Protein AF-C6A2A9-F1 (afdb_monomer_lite)

Structure (mmCIF, N/CA/C/O backbone):
data_AF-C6A2A9-F1
#
_entry.id   AF-C6A2A9-F1
#
loop_
_atom_site.group_PDB
_atom_site.id
_atom_site.type_symbol
_atom_site.label_atom_id
_atom_site.label_alt_id
_atom_site.label_comp_id
_atom_site.label_asym_id
_atom_site.label_entity_id
_atom_site.label_seq_id
_atom_site.pdbx_PDB_ins_code
_atom_site.Cartn_x
_atom_site.Cartn_y
_atom_site.Cartn_z
_atom_site.occupancy
_atom_site.B_iso_or_equiv
_atom_site.auth_seq_id
_atom_site.auth_comp_id
_atom_site.auth_asym_id
_atom_site.auth_atom_id
_atom_site.pdbx_PDB_model_num
ATOM 1 N N . MET A 1 1 ? 8.763 -14.594 3.798 1.00 54.34 1 MET A N 1
ATOM 2 C CA . MET A 1 1 ? 8.409 -13.920 2.525 1.00 54.34 1 MET A CA 1
ATOM 3 C C . MET A 1 1 ? 7.145 -13.085 2.710 1.00 54.34 1 MET A C 1
ATOM 5 O O . MET A 1 1 ? 7.266 -11.875 2.829 1.00 54.34 1 MET A O 1
ATOM 9 N N . GLU A 1 2 ? 5.954 -13.684 2.834 1.00 50.91 2 GLU A N 1
ATOM 10 C CA . GLU A 1 2 ? 4.716 -12.939 3.158 1.00 50.91 2 GLU A CA 1
ATOM 11 C C . GLU A 1 2 ? 4.727 -12.370 4.591 1.00 50.91 2 GLU A C 1
ATOM 13 O O . GLU A 1 2 ? 4.282 -11.248 4.833 1.00 50.91 2 GLU A O 1
ATOM 18 N N . GLU A 1 3 ? 5.308 -13.110 5.541 1.00 55.72 3 GLU A N 1
ATOM 19 C CA . GLU A 1 3 ? 5.428 -12.699 6.949 1.00 55.72 3 GLU A CA 1
ATOM 20 C C . GLU A 1 3 ? 6.344 -11.484 7.173 1.00 55.72 3 GLU A C 1
ATOM 22 O O . GLU A 1 3 ? 6.141 -10.725 8.121 1.00 55.72 3 GLU A O 1
ATOM 27 N N . ASP A 1 4 ? 7.309 -11.251 6.282 1.00 56.28 4 ASP A N 1
ATOM 28 C CA . ASP A 1 4 ? 8.249 -10.129 6.382 1.00 56.28 4 ASP A CA 1
ATOM 29 C C . ASP A 1 4 ? 7.586 -8.809 5.973 1.00 56.28 4 ASP A C 1
ATOM 31 O O . ASP A 1 4 ? 7.751 -7.778 6.627 1.00 56.28 4 ASP A O 1
ATOM 35 N N . ILE A 1 5 ? 6.749 -8.853 4.933 1.00 55.97 5 ILE A N 1
ATOM 36 C CA . ILE A 1 5 ? 5.935 -7.713 4.493 1.00 55.97 5 ILE A CA 1
ATOM 37 C C . ILE A 1 5 ? 4.877 -7.393 5.556 1.00 55.97 5 ILE A C 1
ATOM 39 O O . ILE A 1 5 ? 4.641 -6.225 5.883 1.00 55.97 5 ILE A O 1
ATOM 43 N N . LEU A 1 6 ? 4.278 -8.428 6.147 1.00 51.16 6 LEU A N 1
ATOM 44 C CA . LEU A 1 6 ? 3.327 -8.284 7.242 1.00 51.16 6 LEU A CA 1
ATOM 45 C C . LEU A 1 6 ? 3.982 -7.746 8.517 1.00 51.16 6 LEU A C 1
ATOM 47 O O . LEU A 1 6 ? 3.369 -6.904 9.154 1.00 51.16 6 LEU A O 1
ATOM 51 N N . SER A 1 7 ? 5.214 -8.124 8.864 1.00 54.12 7 SER A N 1
ATOM 52 C CA . SER A 1 7 ? 5.904 -7.574 10.046 1.00 54.12 7 SER A CA 1
ATOM 53 C C . SER A 1 7 ? 6.272 -6.095 9.891 1.00 54.12 7 SER A C 1
ATOM 55 O O . SER A 1 7 ? 6.174 -5.339 10.856 1.00 54.12 7 SER A O 1
ATOM 57 N N . ILE A 1 8 ? 6.629 -5.647 8.681 1.00 52.91 8 ILE A N 1
ATOM 58 C CA . ILE A 1 8 ? 6.959 -4.234 8.416 1.00 52.91 8 ILE A CA 1
ATOM 59 C C . ILE A 1 8 ? 5.692 -3.360 8.373 1.00 52.91 8 ILE A C 1
ATOM 61 O O . ILE A 1 8 ? 5.714 -2.211 8.813 1.00 52.91 8 ILE A O 1
ATOM 65 N N . THR A 1 9 ? 4.572 -3.901 7.886 1.00 44.25 9 THR A N 1
ATOM 66 C CA . THR A 1 9 ? 3.286 -3.180 7.778 1.00 44.25 9 THR A CA 1
ATOM 67 C C . THR A 1 9 ? 2.364 -3.360 8.991 1.00 44.25 9 THR A C 1
ATOM 69 O O . THR A 1 9 ? 1.398 -2.614 9.140 1.00 44.25 9 THR A O 1
ATOM 72 N N . ALA A 1 10 ? 2.653 -4.314 9.886 1.00 49.56 10 ALA A N 1
ATOM 73 C CA . ALA A 1 10 ? 1.860 -4.581 11.090 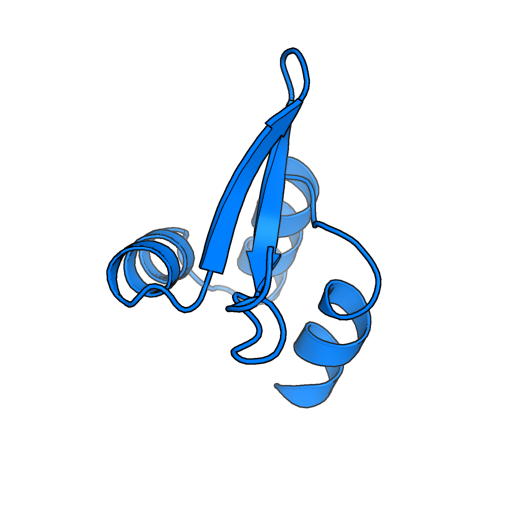1.00 49.56 10 ALA A CA 1
ATOM 74 C C . ALA A 1 10 ? 1.992 -3.493 12.161 1.00 49.56 10 ALA A C 1
ATOM 76 O O . ALA A 1 10 ? 1.118 -3.393 13.022 1.00 49.56 10 ALA A O 1
ATOM 77 N N . VAL A 1 11 ? 3.057 -2.687 12.123 1.00 49.97 11 VAL A N 1
ATOM 78 C CA . VAL A 1 11 ? 3.340 -1.712 13.187 1.00 49.97 11 VAL A CA 1
ATOM 79 C C . VAL A 1 11 ? 2.888 -0.301 12.811 1.00 49.97 11 VAL A C 1
ATOM 81 O O . VAL A 1 11 ? 2.393 0.418 13.676 1.00 49.97 11 VAL A O 1
ATOM 84 N N . CYS A 1 12 ? 2.982 0.087 11.534 1.00 57.03 12 CYS A N 1
ATOM 85 C CA . CYS A 1 12 ? 2.622 1.432 11.086 1.00 57.03 12 CYS A CA 1
ATOM 86 C C . CYS A 1 12 ? 1.978 1.447 9.691 1.00 57.03 12 CYS A C 1
ATOM 88 O O . CYS A 1 12 ? 2.357 0.651 8.831 1.00 57.03 12 CYS A O 1
ATOM 90 N N . PRO A 1 13 ? 1.056 2.396 9.437 1.00 69.00 13 PRO A N 1
ATOM 91 C CA . PRO A 1 13 ? 0.567 2.671 8.091 1.00 69.00 13 PRO A CA 1
ATOM 92 C C . PRO A 1 13 ? 1.732 3.006 7.144 1.00 69.00 13 PRO A C 1
ATOM 94 O O . PRO A 1 13 ? 2.596 3.827 7.467 1.00 69.00 13 PRO A O 1
ATOM 97 N N . MET A 1 14 ? 1.764 2.370 5.970 1.00 85.44 14 MET A N 1
ATOM 98 C CA . MET A 1 14 ? 2.815 2.560 4.970 1.00 85.44 14 MET A CA 1
ATOM 99 C C . MET A 1 14 ? 2.431 3.696 4.026 1.00 85.44 14 MET A C 1
ATOM 101 O O . MET A 1 14 ? 1.352 3.683 3.445 1.00 85.44 14 MET A O 1
ATOM 105 N N . ARG A 1 15 ? 3.307 4.689 3.858 1.00 88.06 15 ARG A N 1
ATOM 106 C CA . ARG A 1 15 ? 3.075 5.777 2.898 1.00 88.06 15 ARG A CA 1
ATOM 107 C C . ARG A 1 15 ? 3.095 5.250 1.462 1.00 88.06 15 ARG A C 1
ATOM 109 O O . ARG A 1 15 ? 3.873 4.346 1.160 1.00 88.06 15 ARG A O 1
ATOM 116 N N . GLU A 1 16 ? 2.297 5.857 0.589 1.00 89.44 16 GLU A N 1
ATOM 117 C CA . GLU A 1 16 ? 2.197 5.511 -0.833 1.00 89.44 16 GLU A CA 1
ATOM 118 C C . GLU A 1 16 ? 3.556 5.333 -1.512 1.00 89.44 16 GLU A C 1
ATOM 120 O O . GLU A 1 16 ? 3.813 4.302 -2.123 1.00 89.44 16 GLU A O 1
ATOM 125 N N . ASP A 1 17 ? 4.448 6.307 -1.365 1.00 88.75 17 ASP A N 1
ATOM 126 C CA . ASP A 1 17 ? 5.771 6.301 -1.990 1.00 88.75 17 ASP A CA 1
ATOM 127 C C . ASP A 1 17 ? 6.629 5.118 -1.509 1.00 88.75 17 ASP A C 1
ATOM 129 O O . ASP A 1 17 ? 7.312 4.478 -2.307 1.00 88.75 17 ASP A O 1
ATOM 133 N N . ALA A 1 18 ? 6.544 4.759 -0.224 1.00 88.25 18 ALA A N 1
ATOM 134 C CA . ALA A 1 18 ? 7.242 3.589 0.311 1.00 88.25 18 ALA A CA 1
ATOM 135 C C . ALA A 1 18 ? 6.630 2.273 -0.195 1.00 88.25 18 ALA A C 1
ATOM 137 O O . ALA A 1 18 ? 7.364 1.329 -0.490 1.00 88.25 18 ALA A O 1
ATOM 138 N N . LEU A 1 19 ? 5.301 2.220 -0.331 1.00 87.31 19 LEU A N 1
ATOM 139 C CA . LEU A 1 19 ? 4.596 1.063 -0.878 1.00 87.31 19 LEU A CA 1
ATOM 140 C C . LEU A 1 19 ? 4.927 0.865 -2.363 1.00 87.31 19 LEU A C 1
ATOM 142 O O . LEU A 1 19 ? 5.221 -0.252 -2.777 1.00 87.31 19 LEU A O 1
ATOM 146 N N . LYS A 1 20 ? 4.974 1.946 -3.149 1.00 88.56 20 LYS A N 1
ATOM 147 C CA . LYS A 1 20 ? 5.391 1.926 -4.560 1.00 88.56 20 LYS A CA 1
ATOM 148 C C . LYS A 1 20 ? 6.810 1.385 -4.724 1.00 88.56 20 LYS A C 1
ATOM 150 O O . LYS A 1 20 ? 7.038 0.513 -5.559 1.00 88.56 20 LYS A O 1
ATOM 155 N N . GLU A 1 21 ? 7.752 1.841 -3.900 1.00 89.06 21 GLU A N 1
ATOM 156 C CA . GLU A 1 21 ? 9.131 1.338 -3.924 1.00 89.06 21 GLU A CA 1
ATOM 157 C C . GLU A 1 21 ? 9.22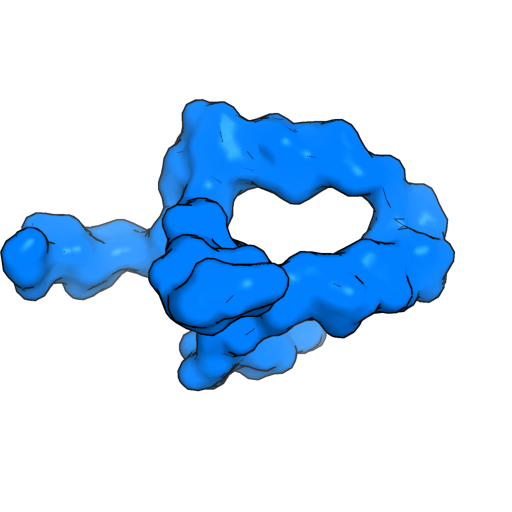9 -0.137 -3.508 1.00 89.06 21 GLU A C 1
ATOM 159 O O . GLU A 1 21 ? 10.011 -0.894 -4.088 1.00 89.06 21 GLU A O 1
ATOM 164 N N . LEU A 1 22 ? 8.424 -0.575 -2.535 1.00 86.50 22 LEU A N 1
ATOM 165 C CA . LEU A 1 22 ? 8.354 -1.979 -2.130 1.00 86.50 22 LEU A CA 1
ATOM 166 C C . LEU A 1 22 ? 7.829 -2.867 -3.266 1.00 86.50 22 LEU A C 1
ATOM 168 O O . LEU A 1 22 ? 8.447 -3.883 -3.583 1.00 86.50 22 LEU A O 1
ATOM 172 N N . LEU A 1 23 ? 6.729 -2.464 -3.900 1.00 88.25 23 LEU A N 1
ATOM 173 C CA . LEU A 1 23 ? 6.118 -3.179 -5.023 1.00 88.25 23 LEU A CA 1
ATOM 174 C C . LEU A 1 23 ? 7.072 -3.274 -6.211 1.00 88.25 23 LEU A C 1
ATOM 176 O O . LEU A 1 23 ? 7.254 -4.351 -6.775 1.00 88.25 23 LEU A O 1
ATOM 180 N N . LYS A 1 24 ? 7.774 -2.180 -6.516 1.00 88.69 24 LYS A N 1
ATOM 181 C CA . LYS A 1 24 ? 8.806 -2.150 -7.554 1.00 88.69 24 LYS A CA 1
ATOM 182 C C . LYS A 1 24 ? 9.938 -3.137 -7.269 1.00 88.69 24 LYS A C 1
ATOM 184 O O . LYS A 1 24 ? 10.358 -3.853 -8.172 1.00 88.69 24 LYS A O 1
ATOM 189 N N . LYS A 1 25 ? 10.415 -3.216 -6.021 1.00 88.25 25 LYS A N 1
ATOM 190 C CA . LYS A 1 25 ? 11.433 -4.203 -5.609 1.00 88.25 25 LYS A CA 1
ATOM 191 C C . LYS A 1 25 ? 10.923 -5.641 -5.685 1.00 88.25 25 LYS A C 1
ATOM 193 O O . LYS A 1 25 ? 11.705 -6.538 -5.979 1.00 88.25 25 LYS A O 1
ATOM 198 N N . ALA A 1 26 ? 9.637 -5.850 -5.422 1.00 85.88 26 ALA A N 1
ATOM 199 C CA . ALA A 1 26 ? 8.986 -7.151 -5.514 1.00 85.88 26 ALA A CA 1
ATOM 200 C C . ALA A 1 26 ? 8.562 -7.523 -6.950 1.00 85.88 26 ALA A C 1
ATOM 202 O O . ALA A 1 26 ? 8.107 -8.643 -7.165 1.00 85.88 26 ALA A O 1
ATOM 203 N N . ASN A 1 27 ? 8.719 -6.613 -7.921 1.00 89.56 27 ASN A N 1
ATOM 204 C CA . ASN A 1 27 ? 8.210 -6.746 -9.288 1.00 89.56 27 ASN A CA 1
ATOM 205 C C . ASN A 1 27 ? 6.699 -7.050 -9.329 1.00 89.56 27 ASN A C 1
ATOM 207 O O . ASN A 1 27 ? 6.238 -7.917 -10.071 1.00 89.56 27 ASN A O 1
ATOM 211 N N . VAL A 1 28 ? 5.950 -6.346 -8.479 1.00 91.81 28 VAL A N 1
ATOM 212 C CA . VAL A 1 28 ? 4.497 -6.452 -8.335 1.00 91.81 28 VAL A CA 1
ATOM 213 C C . VAL A 1 28 ? 3.859 -5.150 -8.802 1.00 91.81 28 VAL A C 1
ATOM 215 O O . VAL A 1 28 ? 4.322 -4.064 -8.456 1.00 91.81 28 VAL A O 1
ATOM 218 N N . ASP A 1 29 ? 2.771 -5.259 -9.558 1.00 89.81 29 ASP A N 1
ATOM 219 C CA . ASP A 1 29 ? 2.031 -4.098 -10.039 1.00 89.81 29 ASP A CA 1
ATOM 220 C C . ASP A 1 29 ? 1.129 -3.490 -8.963 1.00 89.81 29 ASP A C 1
ATOM 222 O O . ASP A 1 29 ? 0.591 -4.181 -8.089 1.00 89.81 29 ASP A O 1
ATOM 226 N N . TRP A 1 30 ? 0.898 -2.180 -9.090 1.00 90.12 30 TRP A N 1
ATOM 227 C CA . TRP A 1 30 ? -0.013 -1.418 -8.231 1.00 90.12 30 TRP A CA 1
ATOM 228 C C . TRP A 1 30 ? -1.447 -1.971 -8.225 1.00 90.12 30 TRP A C 1
ATOM 230 O O . TRP A 1 30 ? -2.128 -1.873 -7.209 1.00 90.12 30 TRP A O 1
ATOM 240 N N . ALA A 1 31 ? -1.864 -2.649 -9.299 1.00 90.56 31 ALA A N 1
ATOM 241 C CA . ALA A 1 31 ? -3.148 -3.348 -9.391 1.00 90.56 31 ALA A CA 1
ATOM 242 C C . ALA A 1 31 ? -3.390 -4.331 -8.227 1.00 90.56 31 ALA A C 1
ATOM 244 O O . ALA A 1 31 ? -4.525 -4.560 -7.808 1.00 90.56 31 ALA A O 1
ATOM 245 N N . THR A 1 32 ? -2.316 -4.882 -7.653 1.00 88.62 32 THR A N 1
ATOM 246 C CA . THR A 1 32 ? -2.396 -5.742 -6.464 1.00 88.62 32 THR A CA 1
ATOM 247 C C . THR A 1 32 ? -2.889 -4.961 -5.246 1.00 88.62 32 THR A C 1
ATOM 249 O O . THR A 1 32 ? -3.692 -5.472 -4.471 1.00 88.62 32 THR A O 1
ATOM 252 N N . VAL A 1 33 ? -2.443 -3.713 -5.074 1.00 89.06 33 VAL A N 1
ATOM 253 C CA . VAL A 1 33 ? -2.909 -2.830 -3.993 1.00 89.06 33 VAL A CA 1
ATOM 254 C C . VAL A 1 33 ? -4.380 -2.495 -4.185 1.00 89.06 33 VAL A C 1
ATOM 256 O O . VAL A 1 33 ? -5.142 -2.602 -3.230 1.00 89.06 33 VAL A O 1
ATOM 259 N N . GLU A 1 34 ? -4.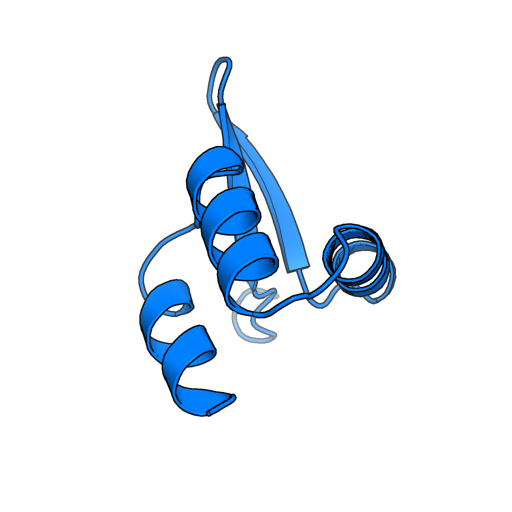783 -2.153 -5.409 1.00 90.62 34 GLU A N 1
ATOM 260 C CA . GLU A 1 34 ? -6.182 -1.851 -5.737 1.00 90.62 34 GLU A CA 1
ATOM 261 C C . GLU A 1 34 ? -7.087 -3.045 -5.425 1.00 90.62 34 GLU A C 1
ATOM 263 O O . GLU A 1 34 ? -8.063 -2.901 -4.693 1.00 90.62 34 GLU A O 1
ATOM 268 N N . THR A 1 35 ? -6.686 -4.249 -5.843 1.00 90.19 35 THR A N 1
ATOM 269 C CA . THR A 1 35 ? -7.411 -5.491 -5.530 1.00 90.19 35 THR A CA 1
ATOM 270 C C . THR A 1 35 ? -7.533 -5.703 -4.018 1.00 90.19 35 THR A C 1
ATOM 272 O O . THR A 1 35 ? -8.599 -6.045 -3.514 1.00 90.19 35 THR A O 1
ATOM 275 N N . LEU A 1 36 ? -6.464 -5.467 -3.250 1.00 88.44 36 LEU A N 1
ATOM 276 C CA . LEU A 1 36 ? -6.492 -5.623 -1.791 1.00 88.44 36 LEU A CA 1
ATOM 277 C C . LEU A 1 36 ? -7.399 -4.595 -1.096 1.00 88.44 36 LEU A C 1
ATOM 279 O O . LEU A 1 36 ? -7.949 -4.898 -0.030 1.00 88.44 36 LEU A O 1
ATOM 283 N N . ILE A 1 37 ? -7.550 -3.398 -1.666 1.00 89.69 37 ILE A N 1
ATOM 284 C CA . ILE A 1 37 ? -8.501 -2.382 -1.198 1.00 89.69 37 ILE A CA 1
ATOM 285 C C . ILE A 1 37 ? -9.931 -2.821 -1.522 1.00 89.69 37 ILE A C 1
ATOM 287 O O . ILE A 1 37 ? -10.782 -2.797 -0.632 1.00 89.69 37 ILE A O 1
ATOM 291 N N . GLU A 1 38 ? -10.186 -3.288 -2.747 1.00 89.19 38 GLU A N 1
ATOM 292 C CA . GLU A 1 38 ? -11.495 -3.799 -3.181 1.00 89.19 38 GLU A CA 1
ATOM 293 C C . GLU A 1 38 ? -11.955 -5.003 -2.347 1.00 89.19 38 GLU A C 1
ATOM 295 O O . GLU A 1 38 ? -13.103 -5.067 -1.909 1.00 89.19 38 GLU A O 1
ATOM 300 N N . GLU A 1 39 ? -11.044 -5.926 -2.034 1.00 88.31 39 GLU A N 1
ATOM 301 C CA . GLU A 1 39 ? -11.299 -7.062 -1.141 1.00 88.31 39 GLU A CA 1
ATOM 302 C C . GLU A 1 39 ? -11.455 -6.648 0.337 1.00 88.31 39 GLU A C 1
ATOM 304 O O . GLU A 1 39 ? -11.692 -7.493 1.208 1.00 88.31 39 GLU A O 1
ATOM 309 N N . GLY A 1 40 ? -11.272 -5.364 0.658 1.00 86.19 40 GLY A N 1
ATOM 310 C CA . GLY A 1 40 ? -11.335 -4.834 2.015 1.00 86.19 40 GLY A CA 1
ATOM 311 C C . GLY A 1 40 ? -10.224 -5.356 2.926 1.00 86.19 40 GLY A C 1
ATOM 312 O O . GLY A 1 40 ? -10.352 -5.284 4.146 1.00 86.19 40 GLY A O 1
ATOM 313 N N . LYS A 1 41 ? -9.137 -5.902 2.376 1.00 85.56 41 LYS A N 1
ATOM 314 C CA . LYS A 1 41 ? -7.968 -6.371 3.141 1.00 85.56 41 LYS A CA 1
ATOM 315 C C . LYS A 1 41 ? -7.018 -5.227 3.484 1.00 85.56 41 LYS A C 1
ATOM 317 O O . LYS A 1 41 ? -6.238 -5.341 4.434 1.00 85.56 41 LYS A O 1
ATOM 322 N N . LEU A 1 42 ? -7.094 -4.129 2.743 1.00 87.94 42 LEU A N 1
ATOM 323 C CA . LEU A 1 42 ? -6.258 -2.948 2.879 1.00 87.94 42 LEU A CA 1
ATOM 324 C C . LEU A 1 42 ? -7.148 -1.699 2.934 1.00 87.94 42 LEU A C 1
ATOM 326 O O . LEU A 1 42 ? -8.205 -1.652 2.314 1.00 87.94 42 LEU A O 1
ATOM 330 N N . ILE A 1 43 ? -6.750 -0.718 3.735 1.00 87.88 43 ILE A N 1
ATOM 331 C CA . ILE A 1 43 ? -7.445 0.560 3.892 1.00 87.88 43 ILE A CA 1
ATOM 332 C C . ILE A 1 43 ? -6.490 1.656 3.446 1.00 87.88 43 ILE A C 1
ATOM 334 O O . ILE A 1 43 ? -5.338 1.688 3.891 1.00 87.88 43 ILE A O 1
ATOM 338 N N . GLU A 1 44 ? -6.993 2.546 2.599 1.00 90.25 44 GLU A N 1
ATOM 339 C CA . GLU A 1 44 ? -6.351 3.812 2.269 1.00 90.25 44 GLU A CA 1
ATOM 340 C C . GLU A 1 44 ? -6.753 4.883 3.294 1.00 90.25 44 GLU A C 1
ATOM 342 O O . GLU 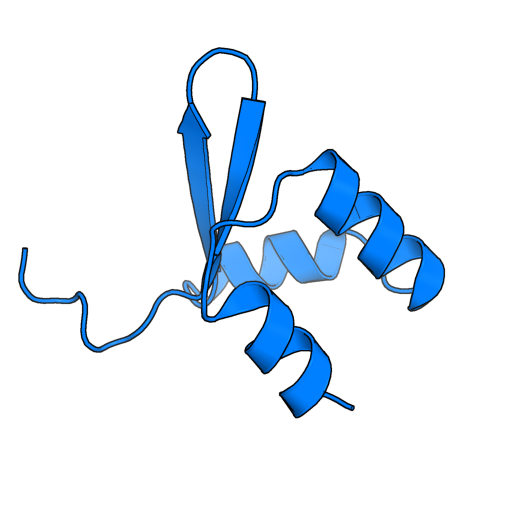A 1 44 ? -7.918 5.007 3.676 1.00 90.25 44 GLU A O 1
ATOM 347 N N . LEU A 1 45 ? -5.769 5.642 3.763 1.00 86.69 45 LEU A N 1
ATOM 348 C CA . LEU A 1 45 ? -5.910 6.749 4.696 1.00 86.69 45 LEU A CA 1
ATOM 349 C C . LEU A 1 45 ? -5.222 7.976 4.108 1.00 86.69 45 LEU A C 1
ATOM 351 O O . LEU A 1 45 ? -4.063 7.908 3.697 1.00 86.69 45 LEU A O 1
ATOM 355 N N . GLU A 1 46 ? -5.901 9.114 4.143 1.00 87.12 46 GLU A N 1
ATOM 356 C CA . GLU A 1 46 ? -5.326 10.396 3.749 1.00 87.12 46 GLU A CA 1
ATOM 357 C C . GLU A 1 46 ? -5.008 11.227 4.996 1.00 87.12 46 GLU A C 1
ATOM 359 O O . GLU A 1 46 ? -5.843 11.386 5.888 1.00 87.12 46 GLU A O 1
ATOM 364 N N . TYR A 1 47 ? -3.778 11.736 5.084 1.00 80.06 47 TYR A N 1
ATOM 365 C CA . TYR A 1 47 ? -3.349 12.628 6.158 1.00 80.06 47 TYR A CA 1
ATOM 366 C C . TYR A 1 47 ? -2.577 13.812 5.570 1.00 80.06 47 TYR A C 1
ATOM 368 O O . TYR A 1 47 ? -1.387 13.712 5.249 1.00 80.06 47 TYR A O 1
ATOM 376 N N . GLY A 1 48 ? -3.273 14.942 5.414 1.00 84.12 48 GLY A N 1
ATOM 377 C CA . GLY A 1 48 ? -2.779 16.081 4.639 1.00 84.12 48 GLY A CA 1
ATOM 378 C C . GLY A 1 48 ? -2.654 15.712 3.159 1.00 84.12 48 GLY A C 1
ATOM 379 O O . GLY A 1 48 ? -3.523 15.052 2.615 1.00 84.12 48 GLY A O 1
ATOM 380 N N . GLU A 1 49 ? -1.543 16.069 2.518 1.00 86.19 49 GLU A N 1
ATOM 381 C CA . GLU A 1 49 ? -1.277 15.736 1.104 1.00 86.19 49 GLU A CA 1
ATOM 382 C C . GLU A 1 49 ? -0.639 14.346 0.914 1.00 86.19 49 GLU A C 1
ATOM 384 O O . GLU A 1 49 ? -0.035 14.057 -0.119 1.00 86.19 49 GLU A O 1
ATOM 389 N N . LYS A 1 50 ? -0.685 13.489 1.942 1.00 85.31 50 LYS A N 1
ATOM 390 C CA . LYS A 1 50 ? -0.013 12.185 1.939 1.00 85.31 50 LYS A CA 1
ATOM 391 C C . LYS A 1 50 ? -1.016 11.060 2.117 1.00 85.31 50 LYS A C 1
ATOM 393 O O . LYS A 1 50 ? -1.825 11.080 3.044 1.00 85.31 50 LYS A O 1
ATOM 398 N N . ARG A 1 51 ? -0.880 10.039 1.271 1.00 90.06 51 ARG A N 1
ATOM 399 C CA . ARG A 1 51 ? -1.654 8.799 1.341 1.00 90.06 51 ARG A CA 1
ATOM 400 C C . ARG A 1 51 ? -0.888 7.703 2.052 1.00 90.06 51 ARG A C 1
ATOM 402 O O . ARG A 1 51 ? 0.330 7.558 1.903 1.00 90.06 51 ARG A O 1
ATOM 409 N N . PHE A 1 52 ? -1.629 6.927 2.818 1.00 87.75 52 PHE A N 1
ATOM 410 C CA . PHE A 1 52 ? -1.137 5.837 3.626 1.00 87.75 52 PHE A CA 1
ATOM 411 C C . PHE A 1 52 ? -2.018 4.611 3.445 1.00 87.75 52 PHE A C 1
ATOM 413 O O . PHE A 1 52 ? -3.224 4.710 3.272 1.00 87.75 52 PHE A O 1
ATOM 420 N N . TYR A 1 53 ? -1.402 3.447 3.548 1.00 89.00 53 TYR A N 1
ATOM 421 C CA . TYR A 1 53 ? -2.023 2.163 3.304 1.00 89.00 53 TYR A CA 1
ATOM 422 C C . TYR A 1 53 ? -1.749 1.256 4.494 1.00 89.00 53 TYR A C 1
ATOM 424 O O . TYR A 1 53 ? -0.607 1.125 4.947 1.00 89.00 53 TYR A O 1
ATOM 432 N N . MET A 1 54 ? -2.794 0.636 5.031 1.00 85.06 54 MET A N 1
ATOM 433 C CA . MET A 1 54 ? -2.659 -0.273 6.166 1.00 85.06 54 MET A CA 1
ATOM 434 C C . MET A 1 54 ? -3.571 -1.485 6.043 1.00 85.06 54 MET A C 1
ATOM 436 O O . MET A 1 54 ? -4.656 -1.416 5.471 1.00 85.06 54 MET A O 1
ATOM 440 N N . ARG A 1 55 ? -3.145 -2.612 6.616 1.00 84.31 55 ARG A N 1
ATOM 441 C CA . ARG A 1 55 ? -3.948 -3.836 6.631 1.00 84.31 55 A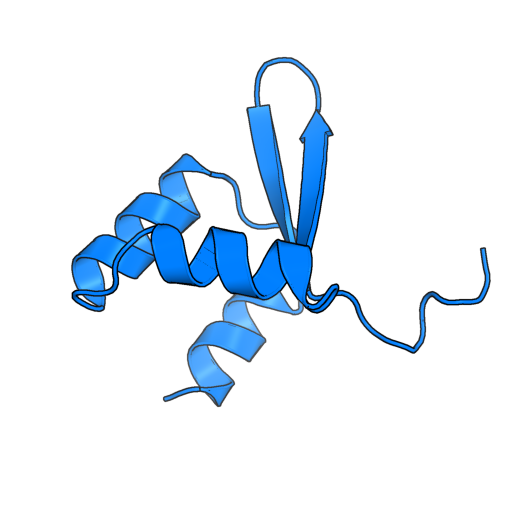RG A CA 1
ATOM 442 C C . ARG A 1 55 ? -5.214 -3.635 7.465 1.00 84.31 55 ARG A C 1
ATOM 444 O O . ARG A 1 55 ? -5.137 -3.230 8.628 1.00 84.31 55 ARG A O 1
ATOM 451 N N . LYS A 1 56 ? -6.370 -4.006 6.916 1.00 76.44 56 LYS A N 1
ATOM 452 C CA . LYS A 1 56 ? -7.612 -4.127 7.682 1.00 76.44 56 LYS A CA 1
ATOM 453 C C . LYS A 1 56 ? -7.503 -5.343 8.597 1.00 76.44 56 LYS A C 1
ATOM 455 O O . LYS A 1 56 ? -7.592 -6.490 8.162 1.00 76.44 56 LYS A O 1
ATOM 460 N N . LEU A 1 57 ? -7.254 -5.100 9.880 1.00 70.31 57 LEU A N 1
ATOM 461 C CA . LEU A 1 57 ? -7.300 -6.140 10.903 1.00 70.31 57 LEU A CA 1
ATOM 462 C C . LEU A 1 57 ? -8.753 -6.317 11.353 1.00 70.31 57 LEU A C 1
ATOM 464 O O . LEU A 1 57 ? -9.389 -5.346 11.755 1.00 70.31 57 LEU A O 1
ATOM 468 N N . LYS A 1 58 ? -9.263 -7.557 11.341 1.00 62.66 58 LYS A N 1
ATOM 469 C CA . LYS A 1 58 ? -10.609 -7.882 11.857 1.00 62.66 58 LYS A CA 1
ATOM 470 C C . LYS A 1 58 ? -10.812 -7.466 13.323 1.00 62.66 58 LYS A C 1
ATOM 472 O O . LYS A 1 58 ? -11.932 -7.228 13.741 1.00 62.66 58 LYS A O 1
ATOM 477 N N . SER A 1 59 ? -9.737 -7.309 14.099 1.00 52.97 59 SER A N 1
ATOM 478 C CA . SER A 1 59 ? -9.795 -6.844 15.493 1.00 52.97 59 SER A CA 1
ATOM 479 C C . SER A 1 59 ? -10.131 -5.355 15.665 1.00 52.97 59 SER A C 1
ATOM 481 O O . SER A 1 59 ? -10.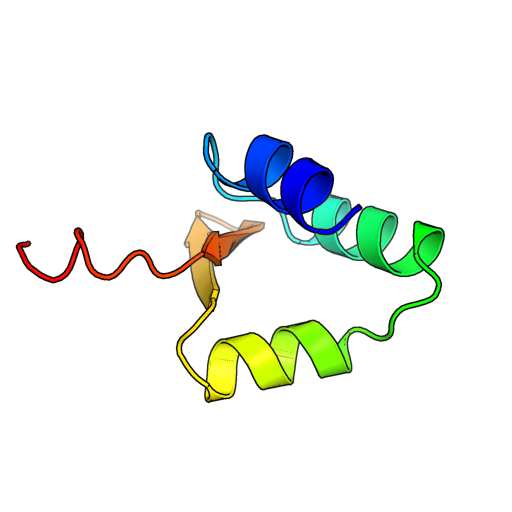310 -4.916 16.797 1.00 52.97 59 SER A O 1
ATOM 483 N N . ARG A 1 60 ? -10.221 -4.573 14.580 1.00 51.62 60 ARG A N 1
ATOM 484 C CA . ARG A 1 60 ? -10.644 -3.160 14.603 1.00 51.62 60 ARG A CA 1
ATOM 485 C C . ARG A 1 60 ? -12.102 -2.947 14.167 1.00 51.62 60 ARG A C 1
ATOM 487 O O . ARG A 1 60 ? -12.478 -1.818 13.899 1.00 51.62 60 ARG A O 1
ATOM 494 N N . GLU A 1 61 ? -12.933 -3.994 14.140 1.00 47.75 61 GLU A N 1
ATOM 495 C CA . GLU A 1 61 ? -14.401 -3.863 13.996 1.00 47.75 61 GLU A CA 1
ATOM 496 C C . GLU A 1 61 ? -15.090 -3.212 15.219 1.00 47.75 61 GLU A C 1
ATOM 498 O O . GLU A 1 61 ? -16.304 -3.042 15.225 1.00 47.75 61 GLU A O 1
ATOM 503 N N . LEU A 1 62 ? -14.329 -2.830 16.250 1.00 40.16 62 LEU A N 1
ATOM 504 C CA . LEU A 1 62 ? -14.804 -2.163 17.464 1.00 40.16 62 LEU A CA 1
ATOM 505 C C . LEU A 1 62 ? -14.158 -0.779 17.616 1.00 40.16 62 LEU A C 1
ATOM 507 O O . LEU A 1 62 ? -13.321 -0.597 18.496 1.00 40.16 62 LEU A O 1
ATOM 511 N N . LEU A 1 63 ? -14.526 0.178 16.764 1.00 38.84 63 LEU A N 1
ATOM 512 C CA . LEU A 1 63 ? -14.553 1.611 17.094 1.00 38.84 63 LEU A CA 1
ATOM 513 C C . LEU A 1 63 ? -15.671 2.290 16.302 1.00 38.84 63 LEU A C 1
ATOM 515 O O . LEU A 1 63 ? -15.703 2.098 15.067 1.00 38.84 63 LEU A O 1
#

Secondary structure (DSSP, 8-state):
-HHHHHHHHTTSPEEHHHHHHHHHHHT--THHHHHHHHTTSEEEEEETTEEEEEE--GGG---

Sequence (63 aa):
MEEDILSITAVCPMREDALKELLKKANVDWATVETLIEEGKLIELEYGEKRFYMRKLKSRELL

Foldseek 3Di:
DVVVVCVVQVPDWAWPVRVVVVCVVVVHDCVVVVVCVVVVQKDWDDDPPIITIHGDDPVPPDD

Radius of gyration: 11.78 Å; chains: 1; bounding box: 26×30×28 Å

Organism: Thermococcus sibiricus (strain DSM 12597 / MM 739) (NCBI:txid604354)

pLDDT: mean 76.73, std 16.73, range [38.84, 91.81]